Protein AF-M0A4L7-F1 (afdb_monomer_lite)

Organism: NCBI:txid1230458

Radius of gyration: 16.01 Å; chains: 1; bounding box: 32×33×49 Å

Foldseek 3Di:
DDDPDDAAEDEDELLCLLDPVVVVVVVCVVVVVHDHYDYDPNNVLSNVLCVPDHKDFADQDDDPVVCVVQQWDDDRRITDRCVSVVVSVCVVVVD

pLDDT: mean 94.28, std 8.23, range [55.09, 98.56]

InterPro domains:
  IPR002773 Deoxyhypusine synthase [PF01916] (2-92)
  IPR002773 Deoxyhypusine synthase [PTHR11703] (4-93)
  IPR029035 DHS-like NAD/FAD-binding domain superfamily [SSF52467] (4-93)
  IPR036982 Deoxyhypusine synthase superfamily [G3DSA:3.40.910.10] (1-95)

Sequence (95 aa):
MRDADATIYLTCTSNMISSGLREVVAYLVCEGYVDVLITTAGSLAEDVIKTAKPFKMEEREADEADLREQEINRLGNLFVPSDRYIWLEEALVNR

Structure (mmCIF, N/CA/C/O backbone):
data_AF-M0A4L7-F1
#
_entry.id   AF-M0A4L7-F1
#
loop_
_atom_site.group_PDB
_atom_site.id
_atom_site.type_symbol
_atom_site.label_atom_id
_atom_site.label_alt_id
_atom_site.label_comp_id
_atom_site.label_asym_id
_atom_site.label_entity_id
_atom_site.label_seq_id
_atom_site.pdbx_PDB_ins_code
_atom_site.Cartn_x
_atom_site.Cartn_y
_atom_site.Cartn_z
_atom_site.occupancy
_atom_site.B_iso_or_equiv
_atom_site.auth_seq_id
_atom_site.auth_comp_id
_atom_site.auth_asym_id
_atom_site.auth_atom_id
_atom_site.pdbx_PDB_model_num
ATOM 1 N N . MET A 1 1 ? 14.570 5.511 -23.148 1.00 57.16 1 MET A N 1
ATOM 2 C CA . MET A 1 1 ? 14.265 5.121 -21.751 1.00 57.16 1 MET A CA 1
ATOM 3 C C . MET A 1 1 ? 13.947 3.638 -21.597 1.00 57.16 1 MET A C 1
ATOM 5 O O . MET A 1 1 ? 14.134 3.140 -20.501 1.00 57.16 1 MET A O 1
ATOM 9 N N . ARG A 1 2 ? 13.545 2.916 -22.651 1.00 63.22 2 ARG A N 1
ATOM 10 C CA . ARG A 1 2 ? 13.574 1.449 -22.666 1.00 63.22 2 ARG A CA 1
ATOM 11 C C . ARG A 1 2 ? 14.665 0.999 -23.624 1.00 63.22 2 ARG A C 1
ATOM 13 O O . ARG A 1 2 ? 14.601 1.371 -24.793 1.00 63.22 2 ARG A O 1
ATOM 20 N N . ASP A 1 3 ? 15.669 0.299 -23.114 1.00 71.94 3 ASP A N 1
ATOM 21 C CA . ASP A 1 3 ? 16.482 -0.556 -23.977 1.00 71.94 3 ASP A CA 1
ATOM 22 C C . ASP A 1 3 ? 15.602 -1.734 -24.408 1.00 71.94 3 ASP A C 1
ATOM 24 O O . ASP A 1 3 ? 14.740 -2.156 -23.635 1.00 71.94 3 ASP A O 1
ATOM 28 N N . ALA A 1 4 ? 15.771 -2.224 -25.636 1.00 71.38 4 ALA A N 1
ATOM 29 C CA . ALA A 1 4 ? 14.828 -3.170 -26.243 1.00 71.38 4 ALA A CA 1
ATOM 30 C C . ALA A 1 4 ? 14.680 -4.500 -25.469 1.00 71.38 4 ALA A C 1
ATOM 32 O O . ALA A 1 4 ? 13.639 -5.134 -25.596 1.00 71.38 4 ALA A O 1
ATOM 33 N N . ASP A 1 5 ? 15.662 -4.859 -24.631 1.00 85.38 5 ASP A N 1
ATOM 34 C CA . ASP A 1 5 ? 15.719 -6.117 -23.866 1.00 85.38 5 ASP A CA 1
ATOM 35 C C . ASP A 1 5 ? 15.914 -5.917 -22.346 1.00 85.38 5 ASP A C 1
ATOM 37 O O . ASP A 1 5 ? 16.382 -6.810 -21.637 1.00 85.38 5 ASP A O 1
ATOM 41 N N . ALA A 1 6 ? 15.601 -4.736 -21.804 1.00 91.50 6 ALA A N 1
ATOM 42 C CA . ALA A 1 6 ? 15.757 -4.494 -20.369 1.00 91.50 6 ALA A CA 1
ATOM 43 C C . ALA A 1 6 ? 14.570 -5.048 -19.558 1.00 91.50 6 ALA A C 1
ATOM 45 O O . ALA A 1 6 ? 13.446 -4.584 -19.731 1.00 91.50 6 ALA A O 1
ATOM 46 N N . THR A 1 7 ? 14.829 -5.959 -18.611 1.00 94.00 7 THR A N 1
ATOM 47 C CA . THR A 1 7 ? 13.848 -6.346 -17.578 1.00 94.00 7 THR A CA 1
ATOM 48 C C . THR A 1 7 ? 13.705 -5.243 -16.528 1.00 94.00 7 THR A C 1
ATOM 50 O O . THR A 1 7 ? 14.682 -4.846 -15.887 1.00 94.00 7 THR A O 1
ATOM 53 N N . ILE A 1 8 ? 12.481 -4.774 -16.306 1.00 95.50 8 ILE A N 1
ATOM 54 C CA . ILE A 1 8 ? 12.153 -3.699 -15.374 1.00 95.50 8 ILE A CA 1
ATOM 55 C C . ILE A 1 8 ? 11.622 -4.270 -14.057 1.00 95.50 8 ILE A C 1
ATOM 57 O O . ILE A 1 8 ? 10.506 -4.788 -13.974 1.00 95.50 8 ILE A O 1
ATOM 61 N N . TYR A 1 9 ? 12.419 -4.102 -13.002 1.00 97.44 9 TYR A N 1
ATOM 62 C CA . TYR A 1 9 ? 12.043 -4.403 -11.624 1.00 97.44 9 TYR A CA 1
ATOM 63 C C . TYR A 1 9 ? 11.541 -3.134 -10.936 1.00 97.44 9 TYR A C 1
ATOM 65 O O . TYR A 1 9 ? 12.294 -2.172 -10.776 1.00 97.44 9 TYR A O 1
ATOM 73 N N . LEU A 1 10 ? 10.288 -3.143 -10.487 1.00 97.88 10 LEU A N 1
ATOM 74 C CA . LEU A 1 10 ? 9.747 -2.105 -9.618 1.00 97.88 10 LEU A CA 1
ATOM 75 C C . LEU A 1 10 ? 9.728 -2.612 -8.179 1.00 97.88 10 LEU A C 1
ATOM 77 O O . LEU A 1 10 ? 9.168 -3.668 -7.886 1.00 97.88 10 LEU A O 1
ATOM 81 N N . THR A 1 11 ? 10.309 -1.835 -7.268 1.00 98.25 11 THR A N 1
ATOM 82 C CA . THR A 1 11 ? 10.266 -2.129 -5.835 1.00 98.25 11 THR A CA 1
ATOM 83 C C . THR A 1 11 ? 9.595 -1.003 -5.073 1.00 98.25 11 THR A C 1
ATOM 85 O O . THR A 1 11 ? 9.954 0.159 -5.262 1.00 98.25 11 THR A O 1
ATOM 88 N N . CYS A 1 12 ? 8.672 -1.331 -4.175 1.00 97.75 12 CYS A N 1
ATOM 89 C CA . CYS A 1 12 ? 8.032 -0.341 -3.313 1.00 97.75 12 CYS A CA 1
ATOM 90 C C . CYS A 1 12 ? 7.752 -0.902 -1.918 1.00 97.75 12 CYS A C 1
ATOM 92 O O . CYS A 1 12 ? 7.492 -2.093 -1.745 1.00 97.75 12 CYS A O 1
ATOM 94 N N . THR A 1 13 ? 7.782 -0.034 -0.913 1.00 98.38 13 THR A N 1
ATOM 95 C CA . THR A 1 13 ? 7.325 -0.329 0.450 1.00 98.38 13 THR A CA 1
ATOM 96 C C . THR A 1 13 ? 5.819 -0.089 0.581 1.00 98.38 13 THR A C 1
ATOM 98 O O . THR A 1 13 ? 5.232 0.639 -0.222 1.00 98.38 13 THR A O 1
ATOM 101 N N . SER A 1 14 ? 5.188 -0.665 1.610 1.00 98.06 14 SER A N 1
ATOM 102 C CA . SER A 1 14 ? 3.732 -0.572 1.819 1.00 98.06 14 SER A CA 1
ATOM 103 C C . SER A 1 14 ? 3.206 0.853 1.901 1.00 98.06 14 SER A C 1
ATOM 105 O O . SER A 1 14 ? 2.178 1.140 1.306 1.00 98.06 14 SER A O 1
ATOM 107 N N . ASN A 1 15 ? 3.946 1.780 2.514 1.00 97.44 15 ASN A N 1
ATOM 108 C CA . ASN A 1 15 ? 3.536 3.184 2.612 1.00 97.44 15 ASN A CA 1
ATOM 109 C C . ASN A 1 15 ? 3.286 3.865 1.248 1.00 97.44 15 ASN A C 1
ATOM 111 O O . ASN A 1 15 ? 2.472 4.786 1.167 1.00 97.44 15 ASN A O 1
ATOM 115 N N . MET A 1 16 ? 3.941 3.420 0.166 1.00 98.06 16 MET A N 1
ATOM 116 C CA . MET A 1 16 ? 3.646 3.912 -1.184 1.00 98.06 16 MET A CA 1
ATOM 117 C C . MET A 1 16 ? 2.246 3.483 -1.627 1.00 98.06 16 MET A C 1
ATOM 119 O O . MET A 1 16 ? 1.512 4.297 -2.187 1.00 98.06 16 MET A O 1
ATOM 123 N N . ILE A 1 17 ? 1.852 2.250 -1.310 1.00 98.31 17 ILE A N 1
ATOM 124 C CA . ILE A 1 17 ? 0.507 1.737 -1.569 1.00 98.31 17 ILE A CA 1
ATOM 125 C C . ILE A 1 17 ? -0.515 2.307 -0.581 1.00 98.31 17 ILE A C 1
ATOM 127 O O . ILE A 1 17 ? -1.640 2.577 -0.995 1.00 98.31 17 ILE A O 1
ATOM 131 N N . SER A 1 18 ? -0.147 2.624 0.668 1.00 97.81 18 SER A N 1
ATOM 132 C CA . SER A 1 18 ? -1.013 3.385 1.585 1.00 97.81 18 SER A CA 1
ATOM 133 C C . SER A 1 18 ? -1.349 4.762 1.014 1.00 97.81 18 SER A C 1
ATOM 135 O O . SER A 1 18 ? -2.468 5.249 1.170 1.00 97.81 18 SER A O 1
ATOM 137 N N . SER A 1 19 ? -0.407 5.384 0.305 1.00 97.12 19 SER A N 1
ATOM 138 C CA . SER A 1 19 ? -0.568 6.707 -0.303 1.00 97.12 19 SER A CA 1
ATOM 139 C C . SER A 1 19 ? -1.361 6.691 -1.621 1.00 97.12 19 SER A C 1
ATOM 141 O O . SER A 1 19 ? -1.848 5.656 -2.078 1.00 97.12 19 SER A O 1
ATOM 143 N N . GLY A 1 20 ? -1.473 7.858 -2.262 1.00 96.75 20 GLY A N 1
ATOM 144 C CA . GLY A 1 20 ? -2.015 7.982 -3.620 1.00 96.75 20 GLY A CA 1
ATOM 145 C C . GLY A 1 20 ? -1.102 7.417 -4.718 1.00 96.75 20 GLY A C 1
ATOM 146 O O . GLY A 1 20 ? -1.566 7.200 -5.833 1.00 96.75 20 GLY A O 1
ATOM 147 N N . LEU A 1 21 ? 0.173 7.118 -4.420 1.00 98.19 21 LEU A N 1
ATOM 148 C CA . LEU A 1 21 ? 1.090 6.496 -5.387 1.00 98.19 21 LEU A CA 1
ATOM 149 C C . LEU A 1 21 ? 0.654 5.087 -5.800 1.00 98.19 21 LEU A C 1
ATOM 151 O O . LEU A 1 21 ? 1.100 4.608 -6.840 1.00 98.19 21 LEU A O 1
ATOM 155 N N . ARG A 1 22 ? -0.256 4.463 -5.041 1.00 98.31 22 ARG A N 1
ATOM 156 C CA . ARG A 1 22 ? -0.954 3.233 -5.426 1.00 98.31 22 ARG A CA 1
ATOM 157 C C . ARG A 1 22 ? -1.446 3.278 -6.871 1.00 98.31 22 ARG A C 1
ATOM 159 O O . ARG A 1 22 ? -1.212 2.323 -7.598 1.00 98.31 22 ARG A O 1
ATOM 166 N N . GLU A 1 23 ? -2.033 4.391 -7.314 1.00 98.31 23 GLU A N 1
ATOM 167 C CA . GLU A 1 23 ? -2.576 4.480 -8.679 1.00 98.31 23 GLU A CA 1
ATOM 168 C C . GLU A 1 23 ? -1.503 4.636 -9.751 1.00 98.31 23 GLU A C 1
ATOM 170 O O . GLU A 1 23 ? -1.670 4.159 -10.870 1.00 98.31 23 GLU A O 1
ATOM 175 N N . VAL A 1 24 ? -0.364 5.233 -9.401 1.00 98.44 24 VAL A N 1
ATOM 176 C CA . VAL A 1 24 ? 0.799 5.280 -10.292 1.00 98.44 24 VAL A CA 1
ATOM 177 C C . VAL A 1 24 ? 1.381 3.879 -10.455 1.00 98.44 24 VAL A C 1
ATOM 179 O O . VAL A 1 24 ? 1.646 3.454 -11.576 1.00 98.44 24 VAL A O 1
ATOM 182 N N . VAL A 1 25 ? 1.542 3.139 -9.354 1.00 98.31 25 VAL A N 1
ATOM 183 C CA . VAL A 1 25 ? 2.014 1.747 -9.390 1.00 98.31 25 VAL A CA 1
ATOM 184 C C . VAL A 1 25 ? 1.037 0.874 -10.181 1.00 98.31 25 VAL A C 1
ATOM 186 O O . VAL A 1 25 ? 1.474 0.145 -11.067 1.00 98.31 25 VAL A O 1
ATOM 189 N N . ALA A 1 26 ? -0.270 0.994 -9.928 1.00 98.06 26 ALA A N 1
ATOM 190 C CA . ALA A 1 26 ? -1.301 0.261 -10.656 1.00 98.06 26 ALA A CA 1
ATOM 191 C C . ALA A 1 26 ? -1.258 0.563 -12.159 1.00 98.06 26 ALA A C 1
ATOM 193 O O . ALA A 1 26 ? -1.245 -0.365 -12.958 1.00 98.06 26 ALA A O 1
ATOM 194 N N . TYR A 1 27 ? -1.150 1.836 -12.553 1.00 98.50 27 TYR A N 1
ATOM 195 C CA . TYR A 1 27 ? -1.005 2.225 -13.958 1.00 98.50 27 TYR A CA 1
ATOM 196 C C . TYR A 1 27 ? 0.241 1.603 -14.601 1.00 98.50 27 TYR A C 1
ATOM 198 O O . TYR A 1 27 ? 0.155 1.006 -15.671 1.00 98.50 27 TYR A O 1
ATOM 206 N N . LEU A 1 28 ? 1.399 1.694 -13.938 1.00 97.94 28 LEU A N 1
ATOM 207 C CA . LEU A 1 28 ? 2.645 1.123 -14.453 1.00 97.94 28 LEU A CA 1
ATOM 208 C C . LEU A 1 28 ? 2.549 -0.396 -14.647 1.00 97.94 28 LEU A C 1
ATOM 210 O O . LEU A 1 28 ? 3.075 -0.922 -15.625 1.00 97.94 28 LEU A O 1
ATOM 214 N N . VAL A 1 29 ? 1.872 -1.099 -13.741 1.00 97.38 29 VAL A N 1
ATOM 215 C CA . VAL A 1 29 ? 1.662 -2.548 -13.846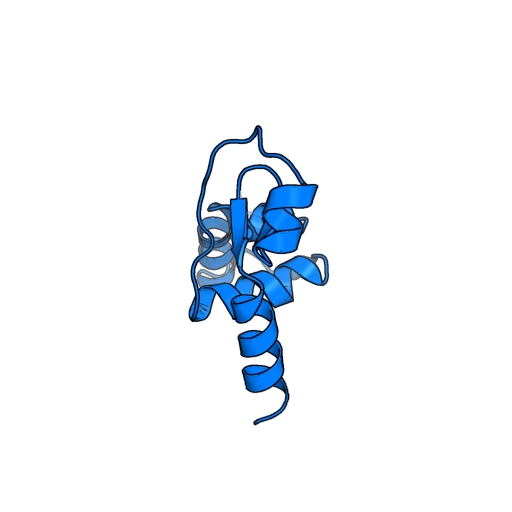 1.00 97.38 29 VAL A CA 1
ATOM 216 C C . VAL A 1 29 ? 0.644 -2.882 -14.944 1.00 97.38 29 VAL A C 1
ATOM 218 O O . VAL A 1 29 ? 0.939 -3.709 -15.803 1.00 97.38 29 VAL A O 1
ATOM 221 N N . CYS A 1 30 ? -0.521 -2.227 -14.963 1.00 97.50 30 CYS A N 1
ATOM 222 C CA . CYS A 1 30 ? -1.598 -2.498 -15.923 1.00 97.50 30 CYS A CA 1
ATOM 223 C C . CYS A 1 30 ? -1.190 -2.243 -17.380 1.00 97.50 30 CYS A C 1
ATOM 225 O O . CYS A 1 30 ? -1.583 -2.998 -18.264 1.00 97.50 30 CYS A O 1
ATOM 227 N N . GLU A 1 31 ? -0.376 -1.218 -17.630 1.00 97.62 31 GLU A N 1
ATOM 228 C CA . GLU A 1 31 ? 0.092 -0.864 -18.976 1.00 97.62 31 GLU A CA 1
ATOM 229 C C . GLU A 1 31 ? 1.347 -1.646 -19.412 1.00 97.62 31 GLU A C 1
ATOM 231 O O . GLU A 1 31 ? 1.939 -1.359 -20.454 1.00 97.62 31 GLU A O 1
ATOM 236 N N . GLY A 1 32 ? 1.803 -2.621 -18.616 1.00 94.81 32 GLY A N 1
ATOM 237 C CA . GLY A 1 32 ? 2.989 -3.417 -18.941 1.00 94.81 32 GLY A CA 1
ATOM 238 C C . GLY A 1 32 ? 4.286 -2.602 -18.914 1.00 94.81 32 GLY A C 1
ATOM 239 O O . GLY A 1 32 ? 5.207 -2.848 -19.701 1.00 94.81 32 GLY A O 1
ATOM 240 N N . TYR A 1 33 ? 4.376 -1.593 -18.036 1.00 95.19 33 TYR A N 1
ATOM 241 C CA . TYR A 1 33 ? 5.622 -0.855 -17.811 1.00 95.19 33 TYR A CA 1
ATOM 242 C C . TYR A 1 33 ? 6.638 -1.601 -16.937 1.00 95.19 33 TYR A C 1
ATOM 244 O O . TYR A 1 33 ? 7.824 -1.272 -16.979 1.00 95.19 33 TYR A O 1
ATOM 252 N N . VAL A 1 34 ? 6.177 -2.603 -16.185 1.00 96.31 34 VAL A N 1
ATOM 253 C CA . VAL A 1 34 ? 6.933 -3.351 -15.174 1.00 96.31 34 VAL A CA 1
ATOM 254 C C . VAL A 1 34 ? 6.852 -4.847 -15.466 1.00 96.31 34 VAL A C 1
ATOM 256 O O . VAL A 1 34 ? 5.755 -5.367 -15.654 1.00 96.31 34 VAL A O 1
ATOM 259 N N . ASP A 1 35 ? 7.993 -5.536 -15.433 1.00 95.88 35 ASP A N 1
ATOM 260 C CA . ASP A 1 35 ? 8.060 -6.993 -15.604 1.00 95.88 35 ASP A CA 1
ATOM 261 C C . ASP A 1 35 ? 7.972 -7.729 -14.260 1.00 95.88 35 ASP A C 1
ATOM 263 O O . ASP A 1 35 ? 7.362 -8.792 -14.158 1.00 95.88 35 ASP A O 1
ATOM 267 N N . VAL A 1 36 ? 8.580 -7.165 -13.208 1.00 97.94 36 VAL A N 1
ATOM 268 C CA . VAL A 1 36 ? 8.606 -7.763 -11.866 1.00 97.94 36 VAL A CA 1
ATOM 269 C C . VAL A 1 36 ? 8.309 -6.710 -10.802 1.00 97.94 36 VAL A C 1
ATOM 271 O O . VAL A 1 36 ? 8.997 -5.693 -10.715 1.00 97.94 36 VAL A O 1
ATOM 274 N N . LEU A 1 37 ? 7.321 -6.981 -9.945 1.00 98.12 37 LEU A N 1
ATOM 275 C CA . LEU A 1 37 ? 7.011 -6.176 -8.762 1.00 98.12 37 LEU A CA 1
ATOM 276 C C . LEU A 1 37 ? 7.506 -6.884 -7.495 1.00 98.12 37 LEU A C 1
ATOM 278 O O . LEU A 1 37 ? 7.095 -8.007 -7.209 1.00 98.12 37 LEU A O 1
ATOM 282 N N . ILE A 1 38 ? 8.351 -6.214 -6.710 1.00 98.56 38 ILE A N 1
ATOM 283 C CA . ILE A 1 38 ? 8.798 -6.692 -5.394 1.00 98.56 38 ILE A CA 1
ATOM 284 C C . ILE A 1 38 ? 8.307 -5.712 -4.333 1.00 98.56 38 ILE A C 1
ATOM 286 O O . ILE A 1 38 ? 8.615 -4.521 -4.365 1.00 98.56 38 ILE A O 1
ATOM 290 N N . THR A 1 39 ? 7.539 -6.202 -3.366 1.00 98.50 39 THR A N 1
ATOM 291 C CA . THR A 1 39 ? 6.960 -5.348 -2.328 1.00 98.50 39 THR A CA 1
ATOM 292 C C . THR A 1 39 ? 6.749 -6.103 -1.014 1.00 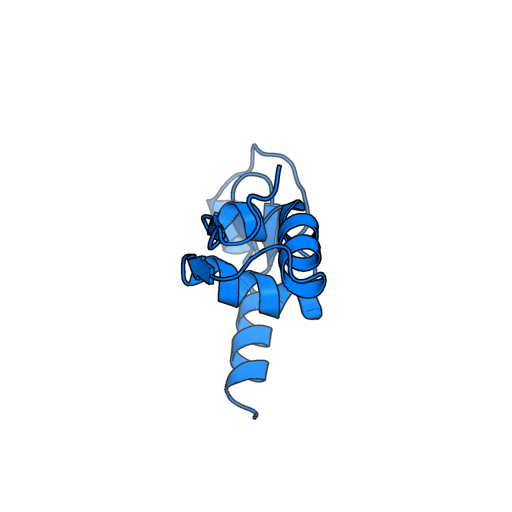98.50 39 THR A C 1
ATOM 294 O O . THR A 1 39 ? 7.075 -7.284 -0.911 1.00 98.50 39 THR A O 1
ATOM 297 N N . THR A 1 40 ? 6.251 -5.419 0.016 1.00 98.44 40 THR A N 1
ATOM 298 C CA . THR A 1 40 ? 5.982 -6.000 1.338 1.00 98.44 40 THR A CA 1
ATOM 299 C C . THR A 1 40 ? 4.523 -6.443 1.470 1.00 98.44 40 THR A C 1
ATOM 301 O O . THR A 1 40 ? 3.655 -5.994 0.725 1.00 98.44 40 THR A O 1
ATOM 304 N N . ALA A 1 41 ? 4.223 -7.303 2.450 1.00 97.75 41 ALA A N 1
ATOM 305 C CA . ALA A 1 41 ? 2.869 -7.827 2.667 1.00 97.75 41 ALA A CA 1
ATOM 306 C C . ALA A 1 41 ? 1.806 -6.728 2.872 1.00 97.75 41 ALA A C 1
ATOM 308 O O . ALA A 1 41 ? 0.678 -6.873 2.405 1.00 97.75 41 ALA A O 1
ATOM 309 N N . GLY A 1 42 ? 2.180 -5.608 3.507 1.00 97.62 42 GLY A N 1
ATOM 310 C CA . GLY A 1 42 ? 1.285 -4.464 3.701 1.00 97.62 42 GLY A CA 1
ATOM 311 C C . GLY A 1 42 ? 0.757 -3.896 2.383 1.00 97.62 42 GLY A C 1
ATOM 312 O O . GLY A 1 42 ? -0.426 -3.597 2.288 1.00 97.62 42 GLY A O 1
ATOM 313 N N . SER A 1 43 ? 1.583 -3.857 1.332 1.00 98.12 43 SER A N 1
ATOM 314 C CA . SER A 1 43 ? 1.156 -3.408 0.002 1.00 98.12 43 SER A CA 1
ATOM 315 C C . SER A 1 43 ? 0.005 -4.238 -0.553 1.00 98.12 43 SER A C 1
ATOM 317 O O . SER A 1 43 ? -0.942 -3.678 -1.089 1.00 98.12 43 SER A O 1
ATOM 319 N N . LEU A 1 44 ? 0.063 -5.567 -0.416 1.00 97.25 44 LEU A N 1
ATOM 320 C CA . LEU A 1 44 ? -0.993 -6.440 -0.926 1.00 97.25 44 LEU A CA 1
ATOM 321 C C . LEU A 1 44 ? -2.288 -6.250 -0.132 1.00 97.25 44 LEU A C 1
ATOM 323 O O . LEU A 1 44 ? -3.353 -6.096 -0.721 1.00 97.25 44 LEU A O 1
ATOM 327 N N . ALA A 1 45 ? -2.196 -6.238 1.200 1.00 97.12 45 ALA A N 1
ATOM 328 C CA . ALA A 1 45 ? -3.361 -6.059 2.062 1.00 97.12 45 ALA A CA 1
ATOM 329 C C . ALA A 1 45 ? -4.051 -4.710 1.804 1.00 97.12 45 ALA A C 1
ATOM 331 O O . ALA A 1 45 ? -5.264 -4.650 1.616 1.00 97.12 45 ALA A O 1
ATOM 332 N N . GLU A 1 46 ? -3.277 -3.629 1.760 1.00 98.06 46 GLU A N 1
ATOM 333 C CA . GLU A 1 46 ? -3.800 -2.277 1.589 1.00 98.06 46 GLU A CA 1
ATOM 334 C C . GLU A 1 46 ? -4.330 -2.023 0.173 1.00 98.06 46 GLU A C 1
ATOM 336 O O . GLU A 1 46 ? -5.353 -1.353 0.036 1.00 98.06 46 GLU A O 1
ATOM 341 N N . ASP A 1 47 ? -3.696 -2.575 -0.870 1.00 97.94 47 ASP A N 1
ATOM 342 C CA . ASP A 1 47 ? -4.220 -2.506 -2.240 1.00 97.94 47 ASP A CA 1
ATOM 343 C C . ASP A 1 47 ? -5.598 -3.170 -2.340 1.00 97.94 47 ASP A C 1
ATOM 345 O O . ASP A 1 47 ? -6.549 -2.551 -2.821 1.00 97.94 47 ASP A O 1
ATOM 349 N N . VAL A 1 48 ? -5.735 -4.388 -1.801 1.00 97.50 48 VAL A N 1
ATOM 350 C CA . VAL A 1 48 ? -7.006 -5.124 -1.796 1.00 97.50 48 VAL A CA 1
ATOM 351 C C . VAL A 1 48 ? -8.069 -4.369 -1.001 1.00 97.50 48 VAL A C 1
ATOM 353 O O . VAL A 1 48 ? -9.171 -4.167 -1.509 1.00 97.50 48 VAL A O 1
ATOM 356 N N . ILE A 1 49 ? -7.749 -3.889 0.205 1.00 98.25 49 ILE A N 1
ATOM 357 C CA . ILE A 1 49 ? -8.672 -3.082 1.021 1.00 98.25 49 ILE A CA 1
ATOM 358 C C . ILE A 1 49 ? -9.189 -1.872 0.239 1.00 98.25 49 ILE A C 1
ATOM 360 O O . ILE A 1 49 ? -10.395 -1.609 0.224 1.00 98.25 49 ILE A O 1
ATOM 364 N N . LYS A 1 50 ? -8.297 -1.149 -0.445 1.00 97.69 50 LYS A N 1
ATOM 365 C CA . LYS A 1 50 ? -8.642 0.066 -1.190 1.00 97.69 50 LYS A CA 1
ATOM 366 C C . LYS A 1 50 ? -9.566 -0.171 -2.380 1.00 97.69 50 LYS A C 1
ATOM 368 O O . LYS A 1 50 ? -10.203 0.783 -2.822 1.00 97.69 50 LYS A O 1
ATOM 373 N N . THR A 1 51 ? -9.706 -1.408 -2.862 1.00 96.56 51 THR A N 1
ATOM 374 C CA . THR A 1 51 ? -10.718 -1.744 -3.880 1.00 96.56 51 THR A CA 1
ATOM 375 C C . THR A 1 51 ? -12.155 -1.617 -3.365 1.00 96.56 51 THR A C 1
ATOM 377 O O . THR A 1 51 ? -13.071 -1.458 -4.169 1.00 96.56 51 THR A O 1
ATOM 380 N N . ALA A 1 52 ? -12.360 -1.648 -2.043 1.00 97.25 52 ALA A N 1
ATOM 381 C CA . ALA A 1 52 ? -13.684 -1.596 -1.427 1.00 97.25 52 ALA A CA 1
ATOM 382 C C . ALA A 1 52 ? -13.864 -0.453 -0.422 1.00 97.25 52 ALA A C 1
ATOM 384 O O . ALA A 1 52 ? -14.951 0.120 -0.330 1.00 97.25 52 ALA A O 1
ATOM 385 N N . LYS A 1 53 ? -12.828 -0.113 0.354 1.00 97.62 53 LYS A N 1
ATOM 386 C CA . LYS A 1 53 ? -12.902 0.888 1.426 1.00 97.62 53 LYS A CA 1
ATOM 387 C C . LYS A 1 53 ? -11.718 1.864 1.347 1.00 97.62 53 LYS A C 1
ATOM 389 O O . LYS A 1 53 ? -10.570 1.438 1.455 1.00 97.62 53 LYS A O 1
ATOM 394 N N . PRO A 1 54 ? -11.957 3.184 1.218 1.00 96.06 54 PRO A N 1
ATOM 395 C CA . PRO A 1 54 ? -10.884 4.165 1.070 1.00 96.06 54 PRO A CA 1
ATOM 396 C C . PRO A 1 54 ? -10.141 4.430 2.387 1.00 96.06 54 PRO A C 1
ATOM 398 O O . PRO A 1 54 ? -10.708 4.302 3.481 1.00 96.06 54 PRO A O 1
ATOM 401 N N . PHE A 1 55 ? -8.889 4.877 2.272 1.00 96.88 55 PHE A N 1
ATOM 402 C CA . PHE A 1 55 ? -8.119 5.470 3.374 1.00 96.88 55 PHE A CA 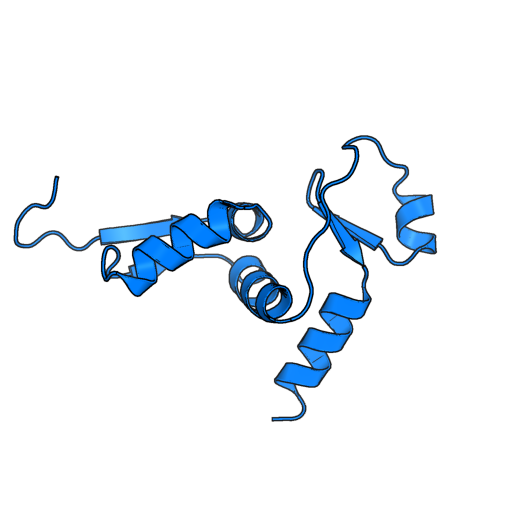1
ATOM 403 C C . PHE A 1 55 ? -8.345 6.978 3.393 1.00 96.88 55 PHE A C 1
ATOM 405 O O . PHE A 1 55 ? -8.470 7.591 2.331 1.00 96.88 55 PHE A O 1
ATOM 412 N N . LYS A 1 56 ? -8.418 7.574 4.585 1.00 94.44 56 LYS A N 1
ATOM 413 C CA . LYS A 1 56 ? -8.644 9.015 4.728 1.00 94.44 56 LYS A CA 1
ATOM 414 C C . LYS A 1 56 ? -7.358 9.722 5.107 1.00 94.44 56 LYS A C 1
ATOM 416 O O . LYS A 1 56 ? -6.604 9.216 5.925 1.00 94.44 56 LYS A O 1
ATOM 421 N N . MET A 1 57 ? -7.107 10.866 4.483 1.00 94.69 57 MET A N 1
ATOM 422 C CA . MET A 1 57 ? -6.013 11.746 4.872 1.00 94.69 57 MET A CA 1
ATOM 423 C C . MET A 1 57 ? -6.505 12.665 5.981 1.00 94.69 57 MET A C 1
ATOM 425 O O . MET A 1 57 ? -7.558 13.274 5.831 1.00 94.69 57 MET A O 1
ATOM 429 N N . GLU A 1 58 ? -5.737 12.749 7.056 1.00 91.25 58 GLU A N 1
ATOM 430 C CA . GLU A 1 58 ? -6.050 13.535 8.248 1.00 91.25 58 GLU A CA 1
ATOM 431 C C . GLU A 1 58 ? -4.796 14.295 8.706 1.00 91.25 58 GLU A C 1
ATOM 433 O O . GLU A 1 58 ? -3.728 14.214 8.080 1.00 91.25 58 GLU A O 1
ATOM 438 N N . GLU A 1 59 ? -4.911 15.063 9.788 1.00 85.50 59 GLU A N 1
ATOM 439 C CA . GLU A 1 59 ? -3.760 15.738 10.378 1.00 85.50 59 GLU A CA 1
ATOM 440 C C . GLU A 1 59 ? -2.714 14.737 10.883 1.00 85.50 59 GLU A C 1
ATOM 442 O O . GLU A 1 59 ? -2.999 13.631 11.346 1.00 85.50 59 GLU A O 1
ATOM 447 N N . ARG A 1 60 ? -1.445 15.128 10.754 1.00 78.62 60 ARG A N 1
ATOM 448 C CA . ARG A 1 60 ? -0.315 14.286 11.159 1.00 78.62 60 ARG A CA 1
ATOM 449 C C . ARG A 1 60 ? -0.210 14.171 12.682 1.00 78.62 60 ARG A C 1
ATOM 451 O O . ARG A 1 60 ? 0.269 13.147 13.177 1.00 78.62 60 ARG A O 1
ATOM 458 N N . GLU A 1 61 ? -0.595 15.226 13.390 1.00 89.50 61 GLU A N 1
ATOM 459 C CA . GLU A 1 61 ? -0.632 15.269 14.847 1.00 89.50 61 GLU A CA 1
ATOM 460 C C . GLU A 1 61 ? -1.975 14.719 15.322 1.00 89.50 61 GLU A C 1
ATOM 462 O O . GLU A 1 61 ? -3.027 15.262 15.010 1.00 89.50 61 GLU A O 1
ATOM 467 N N . ALA A 1 62 ? -1.926 13.599 16.035 1.00 90.38 62 ALA A N 1
ATOM 468 C CA . ALA A 1 62 ? -3.084 12.960 16.636 1.00 90.38 62 ALA A CA 1
ATOM 469 C C . ALA A 1 62 ? -2.628 12.149 17.848 1.00 90.38 62 ALA A C 1
ATOM 471 O O . ALA A 1 62 ? -1.525 11.590 17.835 1.00 90.38 62 ALA A O 1
ATOM 472 N N . ASP A 1 63 ? -3.469 12.097 18.876 1.00 94.81 63 ASP A N 1
ATOM 473 C CA . ASP A 1 63 ? -3.219 11.295 20.067 1.00 94.81 63 ASP A CA 1
ATOM 474 C C . ASP A 1 63 ? -3.448 9.805 19.759 1.00 94.81 63 ASP A C 1
ATOM 476 O O . ASP A 1 63 ? -4.502 9.403 19.265 1.00 94.81 63 ASP A O 1
ATOM 480 N N . GLU A 1 64 ? -2.435 8.970 20.000 1.00 93.38 64 GLU A N 1
ATOM 481 C CA . GLU A 1 64 ? -2.510 7.543 19.669 1.00 93.38 64 GLU A CA 1
ATOM 482 C C . GLU A 1 64 ? -3.458 6.761 20.585 1.00 93.38 64 GL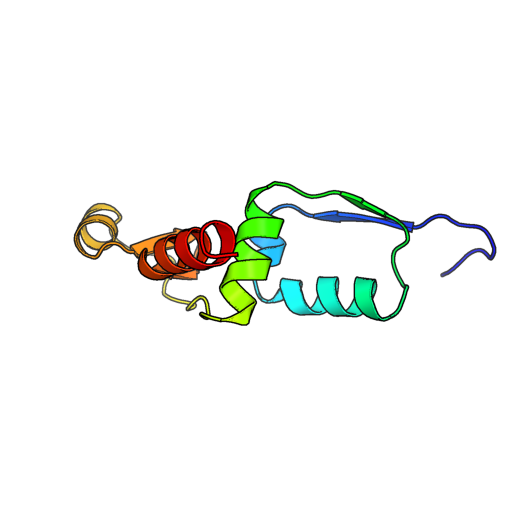U A C 1
ATOM 484 O O . GLU A 1 64 ? -4.017 5.753 20.145 1.00 93.38 64 GLU A O 1
ATOM 489 N N . ALA A 1 65 ? -3.656 7.206 21.830 1.00 96.75 65 ALA A N 1
ATOM 490 C CA . ALA A 1 65 ? -4.598 6.581 22.750 1.00 96.75 65 ALA A CA 1
ATOM 491 C C . ALA A 1 65 ? -6.035 6.850 22.292 1.00 96.75 65 ALA A C 1
ATOM 493 O O . ALA A 1 65 ? -6.809 5.901 22.162 1.00 96.75 65 ALA A O 1
ATOM 494 N N . ASP A 1 66 ? -6.349 8.094 21.920 1.00 96.25 66 ASP A N 1
ATOM 495 C CA . ASP A 1 66 ? -7.668 8.456 21.387 1.00 96.25 66 ASP A CA 1
ATOM 496 C C . ASP A 1 66 ? -7.983 7.693 20.091 1.00 96.25 66 ASP A C 1
ATOM 498 O O . ASP A 1 66 ? -9.083 7.161 19.916 1.00 96.25 66 ASP A O 1
ATOM 502 N N . LEU A 1 67 ? -7.012 7.590 19.173 1.00 96.31 67 LEU A N 1
ATOM 503 C CA . LEU A 1 67 ? -7.176 6.811 17.941 1.00 96.31 67 LEU A CA 1
ATOM 504 C C . LEU A 1 67 ? -7.409 5.329 18.233 1.00 96.31 67 LEU A C 1
ATOM 506 O O . LEU A 1 67 ? -8.220 4.689 17.560 1.00 96.31 67 LEU A O 1
ATOM 510 N N . ARG A 1 68 ? -6.723 4.776 19.239 1.00 96.56 68 ARG A N 1
ATOM 511 C CA . ARG A 1 68 ? -6.906 3.384 19.648 1.00 96.56 68 ARG A CA 1
ATOM 512 C C . ARG A 1 68 ? -8.295 3.145 20.234 1.00 96.56 68 ARG A C 1
ATOM 514 O O . ARG A 1 68 ? -8.896 2.128 19.896 1.00 96.56 68 ARG A O 1
ATOM 521 N N . GLU A 1 69 ? -8.802 4.053 21.065 1.00 97.69 69 GLU A N 1
ATOM 522 C CA . GLU A 1 69 ? -10.166 3.982 21.612 1.00 97.69 69 GLU A CA 1
ATOM 523 C C . GLU A 1 69 ? -11.235 4.055 20.514 1.00 97.69 69 GLU A C 1
ATOM 525 O O . GLU A 1 69 ? -12.274 3.407 20.616 1.00 97.69 69 GLU A O 1
ATOM 530 N N . GLN A 1 70 ? -10.955 4.784 19.431 1.00 96.94 70 GLN A N 1
ATOM 531 C CA . GLN A 1 70 ? -11.823 4.891 18.253 1.00 96.94 70 GLN A CA 1
ATOM 532 C C . GLN A 1 70 ? -11.605 3.777 17.215 1.00 96.94 70 GLN A C 1
ATOM 534 O O . GLN A 1 70 ? -12.226 3.801 16.151 1.00 96.94 70 GLN A O 1
ATOM 539 N N . GLU A 1 71 ? -10.716 2.817 17.487 1.00 97.56 71 GLU A N 1
ATOM 540 C CA . GLU A 1 71 ? -10.356 1.725 16.575 1.00 97.56 71 GLU A CA 1
ATOM 541 C C . GLU A 1 71 ? -9.812 2.209 15.214 1.00 97.56 71 GLU A C 1
ATOM 543 O O . GLU A 1 71 ? -10.036 1.590 14.166 1.00 97.56 71 GLU A O 1
ATOM 548 N N . ILE A 1 72 ? -9.064 3.312 15.214 1.00 97.06 72 ILE A N 1
ATOM 549 C CA . ILE A 1 72 ? -8.440 3.898 14.027 1.00 97.06 72 ILE A CA 1
ATOM 550 C C . ILE A 1 72 ? -6.953 3.536 13.990 1.00 97.06 72 ILE A C 1
ATOM 552 O O . ILE A 1 72 ? -6.179 3.879 14.880 1.00 97.06 72 ILE A O 1
ATOM 556 N N . ASN A 1 73 ? -6.528 2.884 12.907 1.00 96.19 73 ASN A N 1
ATOM 557 C CA . ASN A 1 73 ? -5.117 2.622 12.634 1.00 96.19 73 ASN A CA 1
ATOM 558 C C . ASN A 1 73 ? -4.508 3.811 11.886 1.00 96.19 73 ASN A C 1
ATOM 560 O O . ASN A 1 73 ? -5.121 4.345 10.959 1.00 96.19 73 ASN A O 1
ATOM 564 N N . ARG A 1 74 ? -3.288 4.214 12.253 1.00 95.44 74 ARG A N 1
ATOM 565 C CA . ARG A 1 74 ? -2.598 5.363 11.653 1.00 95.44 74 ARG A CA 1
ATOM 566 C C . ARG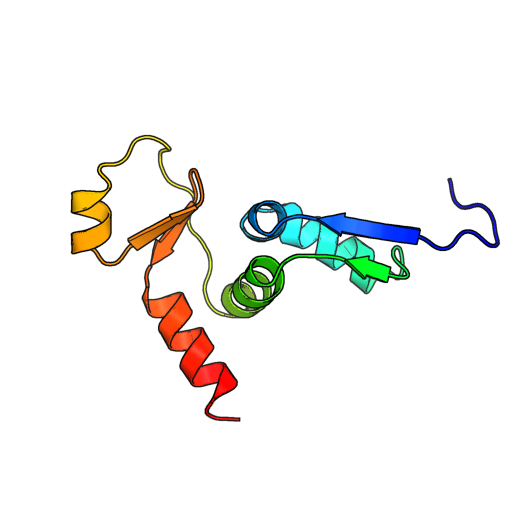 A 1 74 ? -1.398 4.929 10.815 1.00 95.44 74 ARG A C 1
ATOM 568 O O . ARG A 1 74 ? -0.511 4.236 11.302 1.00 95.44 74 ARG A O 1
ATOM 575 N N . LEU A 1 75 ? -1.341 5.405 9.573 1.00 95.06 75 LEU A N 1
ATOM 576 C CA . LEU A 1 75 ? -0.233 5.231 8.632 1.00 95.06 75 LEU A CA 1
ATOM 577 C C . LEU A 1 75 ? 0.294 6.617 8.228 1.00 95.06 75 LEU A C 1
ATOM 579 O O . LEU A 1 75 ? -0.127 7.201 7.231 1.00 95.06 75 LEU A O 1
ATOM 583 N N . GLY A 1 76 ? 1.188 7.190 9.037 1.00 94.00 76 GLY A N 1
ATOM 584 C CA . GLY A 1 76 ? 1.625 8.577 8.852 1.00 94.00 76 GLY A CA 1
ATOM 585 C C . GLY A 1 76 ? 0.467 9.559 9.065 1.00 94.00 76 GLY A C 1
ATOM 586 O O . GLY A 1 76 ? -0.015 9.695 10.184 1.00 94.00 76 GLY A O 1
ATOM 587 N N . ASN A 1 77 ? 0.030 10.234 8.000 1.00 95.38 77 ASN A N 1
ATOM 588 C CA . ASN A 1 77 ? -1.131 11.135 7.987 1.00 95.38 77 ASN A CA 1
ATOM 589 C C . ASN A 1 77 ? -2.380 10.498 7.343 1.00 95.38 77 ASN A C 1
ATOM 591 O O . ASN A 1 77 ? -3.278 11.201 6.887 1.00 95.38 77 ASN A O 1
ATOM 595 N N . LEU A 1 78 ? -2.414 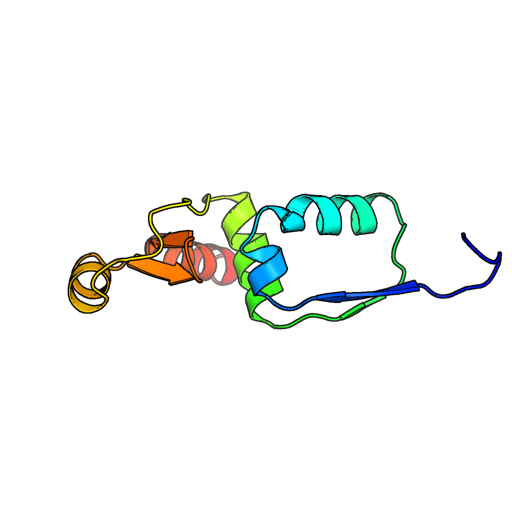9.167 7.245 1.00 96.62 78 LEU A N 1
ATOM 596 C CA . LEU A 1 78 ? -3.561 8.413 6.753 1.00 96.62 78 LEU A CA 1
ATOM 597 C C . LEU A 1 78 ? -4.209 7.645 7.897 1.00 96.62 78 LEU A C 1
ATOM 599 O O . LEU A 1 78 ? -3.529 6.913 8.617 1.00 96.62 78 LEU A O 1
ATOM 603 N N . PHE A 1 79 ? -5.518 7.794 8.048 1.00 96.88 79 PHE A N 1
ATOM 604 C CA . PHE A 1 79 ? -6.316 7.094 9.045 1.00 96.88 79 PHE A CA 1
ATOM 605 C C . PHE A 1 79 ? -7.112 5.974 8.373 1.00 96.88 79 PHE A C 1
ATOM 607 O O . PHE A 1 79 ? -7.773 6.154 7.341 1.00 96.88 79 PHE A O 1
ATOM 614 N N . VAL A 1 80 ? -7.025 4.793 8.978 1.00 97.50 80 VAL A N 1
ATOM 615 C CA . VAL A 1 80 ? -7.572 3.531 8.485 1.00 97.50 80 VAL A CA 1
ATOM 616 C C . VAL A 1 80 ? -8.403 2.895 9.602 1.00 97.50 80 VAL A C 1
ATOM 618 O O . VAL A 1 80 ? -7.860 2.179 10.449 1.00 97.50 80 VAL A O 1
ATOM 621 N N . PRO A 1 81 ? -9.722 3.151 9.633 1.00 97.69 81 PRO A N 1
ATOM 622 C CA . PRO A 1 81 ? -10.617 2.494 10.579 1.00 97.69 81 PRO A CA 1
ATOM 623 C C . PRO A 1 81 ? -10.501 0.963 10.517 1.00 97.69 81 PRO A C 1
ATOM 625 O O . PRO A 1 81 ? -10.313 0.389 9.441 1.00 97.69 81 PRO A O 1
ATOM 628 N N . SER A 1 82 ? -10.594 0.294 11.667 1.00 97.69 82 SER A N 1
ATOM 629 C CA . SER A 1 82 ? -10.325 -1.149 11.777 1.00 97.69 82 SER A CA 1
ATOM 630 C C . SER A 1 82 ? -11.297 -2.028 10.980 1.00 97.69 82 SER A C 1
ATOM 632 O O . SER A 1 82 ? -10.924 -3.123 10.562 1.00 97.69 82 SER A O 1
ATOM 634 N N . ASP A 1 83 ? -12.492 -1.521 10.650 1.00 97.94 83 ASP A N 1
ATOM 635 C CA . ASP A 1 83 ? -13.472 -2.196 9.784 1.00 97.94 83 ASP A CA 1
ATOM 636 C C . ASP A 1 83 ? -12.929 -2.533 8.380 1.00 97.94 83 ASP A C 1
ATOM 638 O O . ASP A 1 83 ? -13.449 -3.425 7.710 1.00 97.94 83 ASP A O 1
ATOM 642 N N . ARG A 1 84 ? -11.870 -1.849 7.922 1.00 98.19 84 ARG A N 1
ATOM 643 C CA . ARG A 1 84 ? -11.149 -2.202 6.691 1.00 98.19 84 ARG A CA 1
ATOM 644 C C . ARG A 1 84 ? -10.481 -3.570 6.779 1.00 98.19 84 ARG A C 1
ATOM 646 O O . ARG A 1 84 ? -10.529 -4.326 5.814 1.00 98.19 84 ARG A O 1
ATOM 653 N N . TYR A 1 85 ? -9.860 -3.874 7.915 1.00 97.19 85 TYR A N 1
ATOM 654 C CA . TYR A 1 85 ? -9.169 -5.143 8.128 1.00 97.19 85 TYR A CA 1
ATOM 655 C C . TYR A 1 85 ? -10.159 -6.282 8.374 1.00 97.19 85 TYR A C 1
ATOM 657 O O . TYR A 1 85 ? -9.945 -7.373 7.859 1.00 97.19 85 TYR A O 1
ATOM 665 N N . ILE A 1 86 ? -11.276 -6.003 9.057 1.00 97.06 86 ILE A N 1
ATOM 666 C CA . ILE A 1 86 ? -12.390 -6.956 9.200 1.00 97.06 86 ILE A CA 1
ATOM 667 C C . ILE A 1 86 ? -12.954 -7.311 7.820 1.00 97.06 86 ILE A C 1
ATOM 669 O O . ILE A 1 86 ? -13.091 -8.481 7.481 1.00 97.06 86 ILE A O 1
ATOM 673 N N . TRP A 1 87 ? -13.198 -6.306 6.974 1.00 97.56 87 TRP A N 1
ATOM 674 C CA . TRP A 1 87 ? -13.637 -6.550 5.600 1.00 97.56 87 TRP A CA 1
ATOM 675 C C . TRP A 1 87 ? -12.628 -7.381 4.799 1.00 97.56 87 TRP A C 1
ATOM 677 O O . TRP A 1 87 ? -13.031 -8.257 4.038 1.00 97.56 87 TRP A O 1
ATOM 687 N N . LEU A 1 88 ? -11.323 -7.128 4.962 1.00 97.31 88 LEU A N 1
ATOM 688 C CA . LEU A 1 88 ? -10.290 -7.918 4.291 1.00 97.31 88 LEU A CA 1
ATOM 689 C C . LEU A 1 88 ? -10.342 -9.385 4.730 1.00 97.31 88 LEU A C 1
ATOM 691 O O . LEU A 1 88 ? -10.267 -10.268 3.882 1.00 97.31 88 LEU A O 1
ATOM 695 N N . GLU A 1 89 ? -10.481 -9.642 6.031 1.00 96.94 89 GLU A N 1
ATOM 696 C CA . GLU A 1 89 ? -10.630 -10.994 6.571 1.00 96.94 89 GLU A CA 1
ATOM 697 C C . GLU A 1 89 ? -11.853 -11.696 5.968 1.00 96.94 89 GLU A C 1
ATOM 699 O O . GLU A 1 89 ? -11.716 -12.773 5.387 1.00 96.94 89 GLU A O 1
ATOM 704 N N . GLU A 1 90 ? -13.026 -11.059 6.003 1.00 96.31 90 GLU A N 1
ATOM 705 C CA . GLU A 1 90 ? -14.250 -11.599 5.402 1.00 96.31 90 GLU A CA 1
ATOM 706 C C . GLU A 1 90 ? -14.076 -11.885 3.902 1.00 96.31 90 GLU A C 1
ATOM 708 O O . GLU A 1 90 ? -14.493 -12.937 3.419 1.00 96.31 90 GLU A O 1
ATOM 713 N N . ALA A 1 91 ? -13.435 -10.976 3.161 1.00 94.38 91 ALA A N 1
ATOM 714 C CA . ALA A 1 91 ? -13.216 -11.101 1.721 1.00 94.38 91 ALA A CA 1
ATOM 715 C C . ALA A 1 91 ? -12.204 -12.195 1.335 1.00 94.38 91 ALA A C 1
ATOM 717 O O . ALA A 1 91 ? -12.217 -12.653 0.187 1.00 94.38 91 ALA A O 1
ATOM 718 N N . LEU A 1 92 ? -11.316 -12.587 2.255 1.00 93.56 92 LEU A N 1
ATOM 719 C CA . LEU A 1 92 ? -10.338 -13.658 2.058 1.00 93.56 92 LEU A CA 1
ATOM 720 C C . LEU A 1 92 ? -10.866 -15.021 2.517 1.00 93.56 92 LEU A C 1
ATOM 722 O O . LEU A 1 92 ? -10.561 -16.023 1.876 1.00 93.56 92 LEU A O 1
ATOM 726 N N . VAL A 1 93 ? -11.638 -15.062 3.606 1.00 91.62 93 VAL A N 1
ATOM 727 C CA . VAL A 1 93 ? -12.128 -16.309 4.215 1.00 91.62 93 VAL A CA 1
ATOM 728 C C . VAL A 1 93 ? -13.426 -16.801 3.572 1.00 91.62 93 VAL A C 1
ATOM 730 O O . VAL A 1 93 ? -13.611 -18.006 3.443 1.00 91.62 93 VAL A O 1
ATOM 733 N N . ASN A 1 94 ? -14.312 -15.904 3.127 1.00 76.25 94 ASN A N 1
ATOM 734 C CA . ASN A 1 94 ? -15.604 -16.277 2.533 1.00 76.25 94 ASN A CA 1
ATOM 735 C C . ASN A 1 94 ? -15.542 -16.482 1.006 1.00 76.25 94 ASN A C 1
ATOM 737 O O . ASN A 1 94 ? -16.536 -16.255 0.311 1.00 76.25 94 ASN A O 1
ATOM 741 N N . ARG A 1 95 ? -14.378 -16.874 0.480 1.00 55.09 95 ARG A N 1
ATOM 742 C CA . ARG A 1 95 ? -14.202 -17.294 -0.918 1.00 55.09 95 ARG A CA 1
ATOM 743 C C . ARG A 1 95 ? -14.259 -18.805 -1.066 1.00 55.09 95 ARG A C 1
ATOM 745 O O . ARG A 1 95 ? -13.733 -19.504 -0.175 1.00 55.09 95 ARG A O 1
#

Secondary structure (DSSP, 8-state):
---TT---EEEE-HHHHHSTHHHHHHHHHHTT--SEEEE-HHHHHHHHHHTTS--EE--S---HHHHHHTTEEEETTEEEETHHHHHHHHHHH--